Protein AF-A0A5Q0LAY7-F1 (afdb_monomer)

Structure (mmCIF, N/CA/C/O backbone):
data_AF-A0A5Q0LAY7-F1
#
_entry.id   AF-A0A5Q0LAY7-F1
#
loop_
_atom_site.group_PDB
_atom_site.id
_atom_site.type_symbol
_atom_site.label_atom_id
_atom_site.label_alt_id
_atom_site.label_comp_id
_atom_site.label_asym_id
_atom_site.label_entity_id
_atom_site.label_seq_id
_atom_site.pdbx_PDB_ins_code
_atom_site.Cartn_x
_atom_site.Cartn_y
_atom_site.Cartn_z
_atom_site.occupancy
_atom_site.B_iso_or_equiv
_atom_site.auth_seq_id
_atom_site.auth_comp_id
_atom_site.auth_asym_id
_atom_site.auth_atom_id
_atom_site.pdbx_PDB_model_num
ATOM 1 N N . MET A 1 1 ? -2.649 15.973 39.184 1.00 36.50 1 MET A N 1
ATOM 2 C CA . MET A 1 1 ? -2.161 16.282 37.821 1.00 36.50 1 MET A CA 1
ATOM 3 C C . MET A 1 1 ? -1.399 15.070 37.313 1.00 36.50 1 MET A C 1
ATOM 5 O O . MET A 1 1 ? -0.373 14.743 37.889 1.00 36.50 1 MET A O 1
ATOM 9 N N . SER A 1 2 ? -1.943 14.351 36.328 1.00 39.72 2 SER A N 1
ATOM 10 C CA . SER A 1 2 ? -1.290 13.165 35.758 1.00 39.72 2 SER A CA 1
ATOM 11 C C . SER A 1 2 ? -0.066 13.594 34.936 1.00 39.72 2 SER A C 1
ATOM 13 O O . SER A 1 2 ? -0.197 14.526 34.133 1.00 39.72 2 SER A O 1
ATOM 15 N N . PRO A 1 3 ? 1.120 12.990 35.127 1.00 38.12 3 PRO A N 1
ATOM 16 C CA . PRO A 1 3 ? 2.273 13.299 34.300 1.00 38.12 3 PRO A CA 1
ATOM 17 C C . PRO A 1 3 ? 1.960 12.885 32.860 1.00 38.12 3 PRO A C 1
ATOM 19 O O . PRO A 1 3 ? 1.570 11.749 32.600 1.00 38.12 3 PRO A O 1
ATOM 22 N N . ARG A 1 4 ? 2.112 13.825 31.919 1.00 37.44 4 ARG A N 1
ATOM 23 C CA . ARG A 1 4 ? 2.038 13.565 30.477 1.00 37.44 4 ARG A CA 1
ATOM 24 C C . ARG A 1 4 ? 3.103 12.526 30.117 1.00 37.44 4 ARG A C 1
ATOM 26 O O . ARG A 1 4 ? 4.252 12.874 29.858 1.00 37.44 4 ARG A O 1
ATOM 33 N N . GLN A 1 5 ? 2.730 11.251 30.134 1.00 43.56 5 GLN A N 1
ATOM 34 C CA . GLN A 1 5 ? 3.533 10.188 29.555 1.00 43.56 5 GLN A CA 1
ATOM 35 C C . GLN A 1 5 ? 3.637 10.435 28.045 1.00 43.56 5 GLN A C 1
ATOM 37 O O . GLN A 1 5 ? 2.628 10.550 27.355 1.00 43.56 5 GLN A O 1
ATOM 42 N N . ALA A 1 6 ? 4.881 10.496 27.569 1.00 34.94 6 ALA A N 1
ATOM 43 C CA . ALA A 1 6 ? 5.287 10.477 26.166 1.00 34.94 6 ALA A CA 1
ATOM 44 C C . ALA A 1 6 ? 4.995 11.746 25.339 1.00 34.94 6 ALA A C 1
ATOM 46 O O . ALA A 1 6 ? 4.161 11.766 24.436 1.00 34.94 6 ALA A O 1
ATOM 47 N N . GLY A 1 7 ? 5.824 12.776 25.539 1.00 35.22 7 GLY A N 1
ATOM 48 C CA . GLY A 1 7 ? 6.270 13.564 24.385 1.00 35.22 7 GLY A CA 1
ATOM 49 C C . GLY A 1 7 ? 6.972 12.633 23.375 1.00 35.22 7 GLY A C 1
ATOM 50 O O . GLY A 1 7 ? 7.628 11.677 23.799 1.00 35.22 7 GLY A O 1
ATOM 51 N N . PRO A 1 8 ? 6.808 12.836 22.057 1.00 37.28 8 PRO A N 1
ATOM 52 C CA . PRO A 1 8 ? 7.227 11.864 21.055 1.00 37.28 8 PRO A CA 1
ATOM 53 C C . PRO A 1 8 ? 8.746 11.672 21.063 1.00 37.28 8 PRO A C 1
ATOM 55 O O . PRO A 1 8 ? 9.507 12.552 20.666 1.00 37.28 8 PRO A O 1
ATOM 58 N N . THR A 1 9 ? 9.182 10.488 21.491 1.00 36.44 9 THR A N 1
ATOM 59 C CA . THR A 1 9 ? 10.540 9.987 21.272 1.00 36.44 9 THR A CA 1
ATOM 60 C C . THR A 1 9 ? 10.833 10.028 19.766 1.00 36.44 9 THR A C 1
ATOM 62 O O . THR A 1 9 ? 10.015 9.537 18.978 1.00 36.44 9 THR A O 1
ATOM 65 N N . PRO A 1 10 ? 11.961 10.607 19.329 1.00 40.56 10 PRO A N 1
ATOM 66 C CA . PRO A 1 10 ? 12.245 10.792 17.916 1.00 40.56 10 PRO A CA 1
ATOM 67 C C . PRO A 1 10 ? 12.431 9.419 17.252 1.00 40.56 10 PRO A C 1
ATOM 69 O O . PRO A 1 10 ? 13.396 8.708 17.501 1.00 40.56 10 PRO A O 1
ATOM 72 N N . TYR A 1 11 ? 11.484 9.050 16.390 1.00 42.56 11 TYR A N 1
ATOM 73 C CA . TYR A 1 11 ? 11.610 7.997 15.377 1.00 42.56 11 TYR A CA 1
ATOM 74 C C . TYR A 1 11 ? 11.821 6.559 15.871 1.00 42.56 11 TYR A C 1
ATOM 76 O O . TYR A 1 11 ? 12.751 5.880 15.431 1.00 42.56 11 TYR A O 1
ATOM 84 N N . ARG A 1 12 ? 10.880 5.988 16.635 1.00 46.28 12 ARG A N 1
ATOM 85 C CA . ARG A 1 12 ? 10.716 4.526 16.565 1.00 46.28 12 ARG A CA 1
ATOM 86 C C . ARG A 1 12 ? 10.204 4.193 15.160 1.00 46.28 12 ARG A C 1
ATOM 88 O O . ARG A 1 12 ? 9.007 4.279 14.888 1.00 46.28 12 ARG A O 1
ATOM 95 N N . ARG A 1 13 ? 11.125 3.909 14.230 1.00 68.19 13 ARG A N 1
ATOM 96 C CA . ARG A 1 13 ? 10.782 3.408 12.895 1.00 68.19 13 ARG A CA 1
ATOM 97 C C . ARG A 1 13 ? 9.961 2.145 13.117 1.00 68.19 13 ARG A C 1
ATOM 99 O O . ARG A 1 13 ? 10.470 1.167 13.654 1.00 68.19 13 ARG A O 1
ATOM 106 N N . VAL A 1 14 ? 8.676 2.201 12.774 1.00 77.50 14 VAL A N 1
ATOM 107 C CA . VAL A 1 14 ? 7.818 1.014 12.805 1.00 77.50 14 VAL A CA 1
ATOM 108 C C . VAL A 1 14 ? 8.493 -0.043 11.927 1.00 77.50 14 VAL A C 1
ATOM 110 O O . VAL A 1 14 ? 8.818 0.300 10.783 1.00 77.50 14 VAL A O 1
ATOM 113 N N . PRO A 1 15 ? 8.731 -1.269 12.435 1.00 89.69 15 PRO A N 1
ATOM 114 C CA . PRO A 1 15 ? 9.333 -2.334 11.645 1.00 89.69 15 PRO A CA 1
ATOM 115 C C . PRO A 1 15 ? 8.605 -2.494 10.313 1.00 89.69 15 PRO A C 1
ATOM 117 O O . PRO A 1 15 ? 7.381 -2.336 10.241 1.00 89.69 15 PRO A O 1
ATOM 120 N N . LEU A 1 16 ? 9.358 -2.769 9.248 1.00 88.31 16 LEU A N 1
ATOM 121 C CA . LEU A 1 16 ? 8.797 -2.849 7.899 1.00 88.31 16 LEU A CA 1
ATOM 122 C C . LEU A 1 16 ? 7.686 -3.903 7.822 1.00 88.31 16 LEU A C 1
ATOM 124 O O . LEU A 1 16 ? 6.649 -3.644 7.222 1.00 88.31 16 LEU A O 1
ATOM 128 N N . GLU A 1 17 ? 7.872 -5.026 8.508 1.00 92.25 17 GLU A N 1
ATOM 129 C CA . GLU A 1 17 ? 6.891 -6.105 8.657 1.00 92.25 17 GLU A CA 1
ATOM 130 C C . GLU A 1 17 ? 5.597 -5.611 9.304 1.00 92.25 17 GLU A C 1
ATOM 132 O O . GLU A 1 17 ? 4.520 -5.799 8.751 1.00 92.25 17 GLU A O 1
ATOM 137 N N . THR A 1 18 ? 5.686 -4.884 10.423 1.00 92.69 18 THR A N 1
ATOM 138 C CA . THR A 1 18 ? 4.512 -4.285 11.073 1.00 92.69 18 THR A CA 1
ATOM 139 C C . THR A 1 18 ? 3.819 -3.287 10.150 1.00 92.69 18 THR A C 1
ATOM 141 O O . THR A 1 18 ? 2.593 -3.250 10.074 1.00 92.69 18 THR A O 1
ATOM 144 N N . LYS A 1 19 ? 4.589 -2.476 9.416 1.00 92.38 19 LYS A N 1
ATOM 145 C CA . LYS A 1 19 ? 4.051 -1.536 8.426 1.00 92.38 19 LYS A CA 1
ATOM 146 C C . LYS A 1 19 ? 3.326 -2.268 7.292 1.00 92.38 19 LYS A C 1
ATOM 148 O O . LYS A 1 19 ? 2.258 -1.810 6.890 1.00 92.38 19 LYS A O 1
ATOM 153 N N . ALA A 1 20 ? 3.893 -3.360 6.790 1.00 93.75 20 ALA A N 1
ATOM 154 C CA . ALA A 1 20 ? 3.304 -4.173 5.736 1.00 93.75 20 ALA A CA 1
ATOM 155 C C . ALA A 1 20 ? 2.033 -4.874 6.229 1.00 93.75 20 ALA A C 1
ATOM 157 O O . ALA A 1 20 ? 0.993 -4.716 5.602 1.00 93.75 20 ALA A O 1
ATOM 158 N N . ALA A 1 21 ? 2.078 -5.531 7.391 1.00 96.75 21 ALA A N 1
ATOM 159 C CA . ALA A 1 21 ? 0.933 -6.206 8.001 1.00 96.75 21 ALA A CA 1
ATOM 160 C C . ALA A 1 21 ? -0.236 -5.243 8.258 1.00 96.75 21 ALA A C 1
ATOM 162 O O . ALA A 1 21 ? -1.363 -5.511 7.857 1.00 96.75 21 ALA A O 1
ATOM 163 N N . GLN A 1 22 ? 0.038 -4.067 8.838 1.00 97.06 22 GLN A N 1
ATOM 164 C CA . GLN A 1 22 ? -0.972 -3.015 9.011 1.00 97.06 22 GLN A CA 1
ATOM 165 C C . GLN A 1 22 ? -1.554 -2.545 7.674 1.00 97.06 22 GLN A C 1
ATOM 167 O O . GLN A 1 22 ? -2.745 -2.272 7.575 1.00 97.06 22 GLN A O 1
ATOM 172 N N . GLY A 1 23 ? -0.713 -2.400 6.648 1.00 96.81 23 GLY A N 1
ATOM 173 C CA . GLY A 1 23 ? -1.163 -1.966 5.330 1.00 96.81 23 GLY A CA 1
ATOM 174 C C . GLY A 1 23 ? -2.011 -3.004 4.615 1.00 96.81 23 GLY A C 1
ATOM 175 O O . GLY A 1 23 ? -3.011 -2.620 4.019 1.00 96.81 23 GLY A O 1
ATOM 176 N N . LEU A 1 24 ? -1.648 -4.284 4.717 1.00 98.00 24 LEU A N 1
ATOM 177 C CA . LEU A 1 24 ? -2.413 -5.403 4.173 1.00 98.00 24 LEU A CA 1
ATOM 178 C C . LEU A 1 24 ? -3.778 -5.504 4.853 1.00 98.00 24 LEU A C 1
ATOM 180 O O . LEU A 1 24 ? -4.781 -5.453 4.154 1.00 98.00 24 LEU A O 1
ATOM 184 N N . ALA A 1 25 ? -3.827 -5.489 6.188 1.00 98.19 25 ALA A N 1
ATOM 185 C CA . ALA A 1 25 ? -5.086 -5.552 6.932 1.00 98.19 25 ALA A CA 1
ATOM 186 C C . ALA A 1 25 ? -6.055 -4.415 6.553 1.00 98.19 25 ALA A C 1
ATOM 188 O O . ALA A 1 25 ? -7.240 -4.638 6.322 1.00 98.19 25 ALA A O 1
ATOM 189 N N . VAL A 1 26 ? -5.557 -3.177 6.428 1.00 98.38 26 VAL A N 1
ATOM 190 C CA . VAL A 1 26 ? -6.399 -2.055 5.978 1.00 98.38 26 VAL A CA 1
ATOM 191 C C . VAL A 1 26 ? -6.807 -2.224 4.511 1.00 98.38 26 VAL A C 1
ATOM 193 O O . VAL A 1 26 ? -7.951 -1.943 4.160 1.00 98.38 26 VAL A O 1
ATOM 196 N N . LEU A 1 27 ? -5.888 -2.651 3.640 1.00 97.56 27 LEU A N 1
ATOM 197 C CA . LEU A 1 27 ? -6.156 -2.813 2.211 1.00 97.56 27 LEU A CA 1
ATOM 198 C C . LEU A 1 27 ? -7.186 -3.917 1.937 1.00 97.56 27 LEU A C 1
ATOM 200 O O . LEU A 1 27 ? -8.023 -3.735 1.054 1.00 97.56 27 LEU A O 1
ATOM 204 N N . GLU A 1 28 ? -7.163 -5.011 2.695 1.00 98.00 28 GLU A N 1
ATOM 205 C CA . GLU A 1 28 ? -8.153 -6.091 2.633 1.00 98.00 28 GLU A CA 1
ATOM 206 C C . GLU A 1 28 ? -9.556 -5.561 2.939 1.00 98.00 28 GLU A C 1
ATOM 208 O O . GLU A 1 28 ? -10.465 -5.721 2.125 1.00 98.00 28 GLU A O 1
ATOM 213 N N . LEU A 1 29 ? -9.715 -4.825 4.044 1.00 98.31 29 LEU A N 1
ATOM 214 C CA . LEU A 1 29 ? -10.996 -4.223 4.428 1.00 98.31 29 LEU A CA 1
ATOM 215 C C . LEU A 1 29 ? -11.509 -3.231 3.379 1.00 98.31 29 LEU A C 1
ATOM 217 O O . LEU A 1 29 ? -12.691 -3.229 3.039 1.00 98.31 29 LEU A O 1
ATOM 221 N N . VAL A 1 30 ? -10.622 -2.394 2.838 1.00 97.69 30 VAL A N 1
ATOM 222 C CA . VAL A 1 30 ? -10.986 -1.414 1.804 1.00 97.69 30 VAL A CA 1
ATOM 223 C C . VAL A 1 30 ? -11.383 -2.104 0.501 1.00 97.69 30 VAL A C 1
ATOM 225 O O . VAL A 1 30 ? -12.357 -1.702 -0.131 1.00 97.69 30 VAL A O 1
ATOM 228 N N . THR A 1 31 ? -10.670 -3.160 0.107 1.00 96.31 31 THR A N 1
ATOM 229 C CA . THR A 1 31 ? -11.014 -3.967 -1.077 1.00 96.31 31 THR A CA 1
ATOM 230 C C . THR A 1 31 ? -12.349 -4.688 -0.896 1.00 96.31 31 THR A C 1
ATOM 232 O O . THR A 1 31 ? -13.097 -4.833 -1.857 1.00 96.31 31 THR A O 1
ATOM 235 N N . ALA A 1 32 ? -12.692 -5.057 0.340 1.00 97.19 32 ALA A N 1
ATOM 236 C CA . ALA A 1 32 ? -13.993 -5.613 0.705 1.00 97.19 32 ALA A CA 1
ATOM 237 C C . ALA A 1 32 ? -15.128 -4.565 0.782 1.00 97.19 32 ALA A C 1
ATOM 239 O O . ALA A 1 32 ? -16.261 -4.912 1.107 1.00 97.19 32 ALA A O 1
ATOM 240 N N . GLY A 1 33 ? -14.851 -3.289 0.484 1.00 97.62 33 GLY A N 1
ATOM 241 C CA . GLY A 1 33 ? -15.850 -2.217 0.414 1.00 97.62 33 GLY A CA 1
ATOM 242 C C . GLY A 1 33 ? -15.917 -1.306 1.643 1.00 97.62 33 GLY A C 1
ATOM 243 O O . GLY A 1 33 ? -16.717 -0.370 1.659 1.00 97.62 33 GLY A O 1
ATOM 244 N N . ALA A 1 34 ? -15.080 -1.518 2.663 1.00 97.38 34 ALA A N 1
ATOM 245 C CA . ALA A 1 34 ? -15.031 -0.616 3.809 1.00 97.38 34 ALA A CA 1
ATOM 246 C C . ALA A 1 34 ? -14.437 0.750 3.426 1.00 97.38 34 ALA A C 1
ATOM 248 O O . ALA A 1 34 ? -13.492 0.864 2.642 1.00 97.38 34 ALA A O 1
ATOM 249 N N . SER A 1 35 ? -14.939 1.815 4.054 1.00 98.12 35 SER A N 1
ATOM 250 C CA . SER A 1 35 ? -14.263 3.112 3.982 1.00 98.12 35 SER A CA 1
ATOM 251 C C . SER A 1 35 ? -12.918 3.059 4.723 1.00 98.12 35 SER A C 1
ATOM 253 O O . SER A 1 35 ? -12.753 2.301 5.679 1.00 98.12 35 SER A O 1
ATOM 255 N N . ILE A 1 36 ? -11.968 3.928 4.359 1.00 97.38 36 ILE A N 1
ATOM 256 C CA . ILE A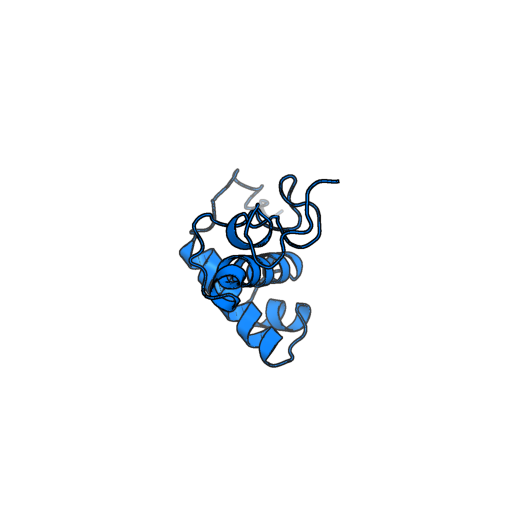 1 3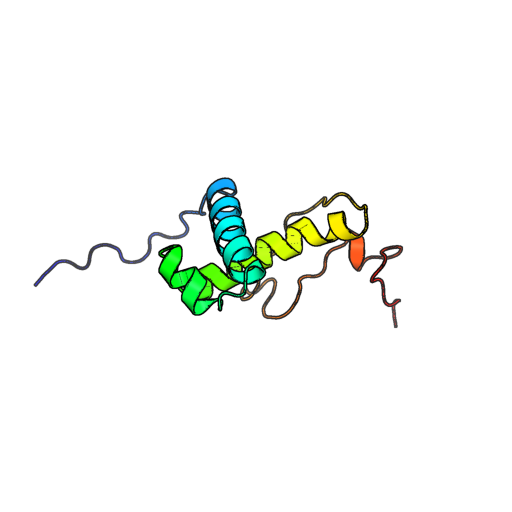6 ? -10.688 4.051 5.086 1.00 97.38 36 ILE A CA 1
ATOM 257 C C . ILE A 1 36 ? -10.904 4.366 6.573 1.00 97.38 36 ILE A C 1
ATOM 259 O O . ILE A 1 36 ? -10.138 3.897 7.410 1.00 97.38 36 ILE A O 1
ATOM 263 N N . ARG A 1 37 ? -11.940 5.148 6.911 1.00 98.00 37 ARG A N 1
ATOM 264 C CA . ARG A 1 37 ? -12.283 5.464 8.305 1.00 98.00 37 ARG A CA 1
ATOM 265 C C . ARG A 1 37 ? -12.697 4.201 9.058 1.00 98.00 37 ARG A C 1
ATOM 267 O O . ARG A 1 37 ? -12.122 3.906 10.096 1.00 98.00 37 ARG A O 1
ATOM 274 N N . THR A 1 38 ? -13.619 3.434 8.485 1.00 98.31 38 THR A N 1
ATOM 275 C CA . THR A 1 38 ? -14.091 2.164 9.051 1.00 98.31 38 THR A CA 1
ATOM 276 C C . THR A 1 38 ? -12.946 1.162 9.207 1.00 98.31 38 THR A C 1
ATOM 278 O O . THR A 1 38 ? -12.797 0.546 10.257 1.00 98.31 38 THR A O 1
ATOM 281 N N . ALA A 1 39 ? -12.080 1.036 8.199 1.00 98.19 39 ALA A N 1
ATOM 282 C CA . ALA A 1 39 ? -10.917 0.156 8.273 1.00 98.19 39 ALA A CA 1
ATOM 283 C C . ALA A 1 39 ? -9.908 0.601 9.349 1.00 98.19 39 ALA A C 1
ATOM 285 O O . ALA A 1 39 ? -9.293 -0.234 10.010 1.00 98.19 39 ALA A O 1
ATOM 286 N N . ALA A 1 40 ? -9.743 1.911 9.560 1.00 97.75 40 ALA A N 1
ATOM 287 C CA . ALA A 1 40 ? -8.887 2.449 10.614 1.00 97.75 40 ALA A CA 1
ATOM 288 C C . ALA A 1 40 ? -9.415 2.100 12.014 1.00 97.75 40 ALA A C 1
ATOM 290 O O . ALA A 1 40 ? -8.646 1.635 12.852 1.00 97.75 40 ALA A O 1
ATOM 291 N N . GLU A 1 41 ? -10.725 2.247 12.235 1.00 97.94 41 GLU A N 1
ATOM 292 C CA . GLU A 1 41 ? -11.395 1.858 13.483 1.00 97.94 41 GLU A CA 1
ATOM 293 C C . GLU A 1 41 ? -11.208 0.363 13.773 1.00 97.94 41 GLU A C 1
ATOM 295 O O . GLU A 1 41 ? -10.780 -0.003 14.865 1.00 97.94 41 GLU A O 1
ATOM 300 N N . GLN A 1 42 ? -11.428 -0.497 12.774 1.00 97.75 42 GLN A N 1
ATOM 301 C CA . GLN A 1 42 ? -11.287 -1.952 12.922 1.00 97.75 42 GLN A CA 1
ATOM 302 C C . GLN A 1 42 ? -9.843 -2.410 13.172 1.00 97.75 42 GLN A C 1
ATOM 304 O O . GLN A 1 42 ? -9.618 -3.421 13.830 1.00 97.75 42 GLN A O 1
ATOM 309 N N . THR A 1 43 ? -8.853 -1.672 12.667 1.00 96.31 43 THR A N 1
ATOM 310 C CA . THR A 1 43 ? -7.425 -2.003 12.824 1.00 96.31 43 THR A CA 1
ATOM 311 C C . THR A 1 43 ? -6.754 -1.276 13.991 1.00 96.31 43 THR A C 1
ATOM 313 O O . THR A 1 43 ? -5.554 -1.449 14.213 1.00 96.31 43 THR A O 1
ATOM 316 N N . GLY A 1 44 ? -7.493 -0.446 14.737 1.00 96.31 44 GLY A N 1
ATOM 317 C CA . GLY A 1 44 ? -6.948 0.353 15.838 1.00 96.31 44 GLY A CA 1
ATOM 318 C C . GLY A 1 44 ? -5.942 1.422 15.387 1.00 96.31 44 GLY A C 1
ATOM 319 O O . GLY A 1 44 ? -5.064 1.821 16.153 1.00 96.31 44 GLY A O 1
ATOM 320 N N . LEU A 1 45 ? -6.028 1.876 14.134 1.00 95.56 45 LEU A N 1
ATOM 321 C CA . LEU A 1 45 ? -5.150 2.892 13.559 1.00 95.56 45 LEU A CA 1
ATOM 322 C C . LEU A 1 45 ? -5.856 4.248 13.483 1.00 95.56 45 LEU A C 1
ATOM 324 O O . LEU A 1 45 ? -7.073 4.340 13.365 1.00 95.56 45 LEU A O 1
ATOM 328 N N . SER A 1 46 ? -5.082 5.337 13.450 1.00 96.31 46 SER A N 1
ATOM 329 C CA . SER A 1 46 ? -5.642 6.617 12.998 1.00 96.31 46 SER A CA 1
ATOM 330 C C . SER A 1 46 ? -5.997 6.538 11.510 1.00 96.31 46 SER A C 1
ATOM 332 O O . SER A 1 46 ? -5.275 5.901 10.736 1.00 96.31 46 SER A O 1
ATOM 334 N N . THR A 1 47 ? -7.038 7.252 11.079 1.00 96.38 47 THR A N 1
ATOM 335 C CA . THR A 1 47 ? -7.461 7.320 9.667 1.00 96.38 47 THR A CA 1
ATOM 336 C C . THR A 1 47 ? -6.306 7.678 8.728 1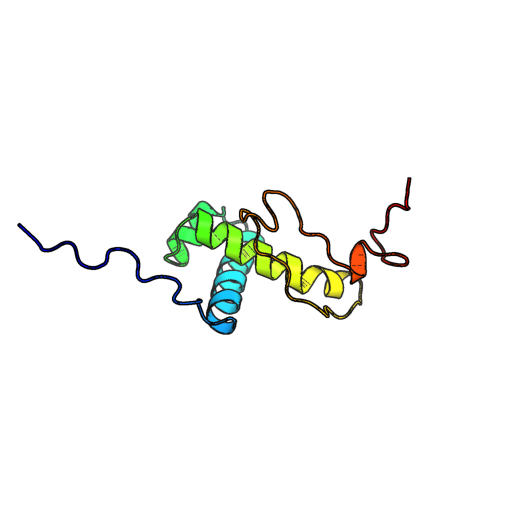.00 96.38 47 THR A C 1
ATOM 338 O O . THR A 1 47 ? -6.125 7.055 7.682 1.00 96.38 47 THR A O 1
ATOM 341 N N . THR A 1 48 ? -5.466 8.640 9.121 1.00 93.56 48 THR A N 1
ATOM 342 C CA . THR A 1 48 ? -4.288 9.049 8.343 1.00 93.56 48 THR A CA 1
ATOM 343 C C . THR A 1 48 ? -3.244 7.937 8.271 1.00 93.56 48 THR A C 1
ATOM 345 O O . THR A 1 48 ? -2.665 7.702 7.210 1.00 93.56 48 THR A O 1
ATOM 348 N N . THR A 1 49 ? -2.987 7.232 9.377 1.00 94.12 49 THR A N 1
ATOM 349 C CA . THR A 1 49 ? -2.061 6.091 9.385 1.00 94.12 49 THR A CA 1
ATOM 350 C C . THR A 1 49 ? -2.583 4.974 8.491 1.00 94.12 49 THR A C 1
ATOM 352 O O . THR A 1 49 ? -1.834 4.514 7.633 1.00 94.12 49 THR A O 1
ATOM 355 N N . ALA A 1 50 ? -3.853 4.591 8.632 1.00 96.06 50 ALA A N 1
ATOM 356 C CA . ALA A 1 50 ? -4.495 3.566 7.815 1.00 96.06 50 ALA A CA 1
ATOM 357 C C . ALA A 1 50 ? -4.388 3.894 6.317 1.00 96.06 50 ALA A C 1
ATOM 359 O O . ALA A 1 50 ? -3.870 3.087 5.545 1.00 96.06 50 ALA A O 1
ATOM 360 N N . TRP A 1 51 ? -4.736 5.127 5.927 1.00 95.25 51 TRP A N 1
ATOM 361 C CA . TRP A 1 51 ? -4.581 5.617 4.555 1.00 95.25 51 TRP A CA 1
ATOM 362 C C . TRP A 1 51 ? -3.147 5.460 4.040 1.00 95.25 51 TRP A C 1
ATOM 364 O O . TRP A 1 51 ? -2.914 4.881 2.976 1.00 95.25 51 TRP A O 1
ATOM 374 N N . ARG A 1 52 ? -2.156 5.926 4.813 1.00 93.88 52 ARG A N 1
ATOM 375 C CA . ARG A 1 52 ? -0.748 5.840 4.407 1.00 93.88 52 ARG A CA 1
ATOM 376 C C . ARG A 1 52 ? -0.257 4.394 4.304 1.00 93.88 52 ARG A C 1
ATOM 378 O O . ARG A 1 52 ? 0.609 4.125 3.478 1.00 93.88 52 ARG A O 1
ATOM 385 N N . ARG A 1 53 ? -0.731 3.487 5.165 1.00 94.81 53 ARG A N 1
ATOM 386 C CA . ARG A 1 53 ? -0.330 2.070 5.178 1.00 94.81 53 ARG A CA 1
ATOM 387 C C . ARG A 1 53 ? -0.918 1.318 3.985 1.00 94.81 53 ARG A C 1
ATOM 389 O O . ARG A 1 53 ? -0.155 0.688 3.259 1.00 94.81 53 ARG A O 1
ATOM 396 N N . ALA A 1 54 ? -2.218 1.468 3.738 1.00 95.56 54 ALA A N 1
ATOM 397 C CA . ALA A 1 54 ? -2.898 0.836 2.610 1.00 95.56 54 ALA A CA 1
ATOM 398 C C . ALA A 1 54 ? -2.305 1.277 1.267 1.00 95.56 54 ALA A C 1
ATOM 400 O O . ALA A 1 54 ? -1.967 0.446 0.426 1.00 95.56 54 ALA A O 1
ATOM 401 N N . HIS A 1 55 ? -2.098 2.586 1.079 1.00 94.88 55 HIS A N 1
ATOM 402 C CA . HIS A 1 55 ? -1.491 3.084 -0.153 1.00 94.88 55 HIS A CA 1
ATOM 403 C C . HIS A 1 55 ? -0.043 2.647 -0.323 1.00 94.88 55 HIS A C 1
ATOM 405 O O . HIS A 1 55 ? 0.349 2.328 -1.435 1.00 94.88 55 HIS A O 1
ATOM 411 N N . TRP A 1 56 ? 0.739 2.592 0.755 1.00 94.19 56 TRP A N 1
ATOM 412 C CA . TRP A 1 56 ? 2.120 2.132 0.663 1.00 94.19 56 TRP A CA 1
ATOM 413 C C . TRP A 1 56 ? 2.209 0.673 0.190 1.00 94.19 56 TRP A C 1
ATOM 415 O O . TRP A 1 56 ? 3.038 0.369 -0.661 1.00 94.19 56 TRP A O 1
ATOM 425 N N . VAL A 1 57 ? 1.326 -0.205 0.682 1.00 94.94 57 VAL A N 1
ATOM 426 C CA . VAL A 1 57 ? 1.237 -1.596 0.203 1.00 94.94 57 VAL A CA 1
ATOM 427 C C . VAL A 1 57 ? 0.782 -1.649 -1.253 1.00 94.94 57 VAL A C 1
ATOM 429 O O . VAL A 1 57 ? 1.408 -2.337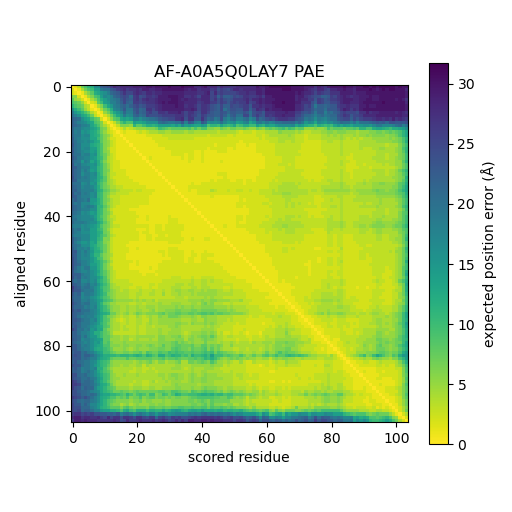 -2.052 1.00 94.94 57 VAL A O 1
ATOM 432 N N . ARG A 1 58 ? -0.249 -0.878 -1.621 1.00 94.00 58 ARG A N 1
ATOM 433 C CA . ARG A 1 58 ? -0.733 -0.793 -3.007 1.00 94.00 58 ARG A CA 1
ATOM 434 C C . ARG A 1 58 ? 0.340 -0.296 -3.978 1.00 94.00 58 ARG A C 1
ATOM 436 O O . ARG A 1 58 ? 0.418 -0.780 -5.097 1.00 94.00 58 ARG A O 1
ATOM 443 N N . ASP A 1 59 ? 1.146 0.675 -3.562 1.00 93.50 59 ASP A N 1
ATOM 444 C CA . ASP A 1 59 ? 2.236 1.219 -4.373 1.00 93.50 59 ASP A CA 1
ATOM 445 C C . ASP A 1 59 ? 3.370 0.201 -4.525 1.00 93.50 59 ASP A C 1
ATOM 447 O O . ASP A 1 59 ? 3.939 0.074 -5.604 1.00 93.50 59 ASP A O 1
ATOM 451 N N . TRP A 1 60 ? 3.669 -0.556 -3.465 1.00 93.31 60 TRP A N 1
ATOM 452 C CA . TRP A 1 60 ? 4.685 -1.607 -3.489 1.00 93.31 60 TRP A CA 1
ATOM 453 C C . TRP A 1 60 ? 4.288 -2.794 -4.373 1.00 93.31 60 TRP A C 1
ATOM 455 O O . TRP A 1 60 ? 5.139 -3.350 -5.062 1.00 93.31 60 TRP A O 1
ATOM 465 N N . SER A 1 61 ? 3.006 -3.169 -4.388 1.00 92.62 61 SER A N 1
ATOM 466 C CA . SER A 1 61 ? 2.506 -4.274 -5.215 1.00 92.62 61 SER A CA 1
ATOM 467 C C . SER A 1 61 ? 2.229 -3.885 -6.668 1.00 92.62 61 SER A C 1
ATOM 469 O O . SER A 1 61 ? 2.056 -4.768 -7.508 1.00 92.62 61 SER A O 1
ATOM 471 N N . LEU A 1 62 ? 2.204 -2.587 -6.988 1.00 92.69 62 LEU A N 1
ATOM 472 C CA . LEU A 1 62 ? 1.809 -2.101 -8.306 1.00 92.69 62 LEU A CA 1
ATOM 473 C C . LEU A 1 62 ? 2.673 -2.654 -9.453 1.00 92.69 62 LEU A C 1
ATOM 475 O O . LEU A 1 62 ? 2.069 -3.072 -10.437 1.00 92.69 62 LEU A O 1
ATOM 479 N N . PRO A 1 63 ? 4.021 -2.739 -9.363 1.00 93.50 63 PRO A N 1
ATOM 480 C CA . PRO A 1 63 ? 4.832 -3.391 -10.397 1.00 93.50 63 PRO A CA 1
ATOM 481 C C . PRO A 1 63 ? 4.381 -4.819 -10.715 1.00 93.50 63 PRO A C 1
ATOM 483 O O . PRO A 1 63 ? 4.302 -5.191 -11.885 1.00 93.50 63 PRO A O 1
ATOM 486 N N . GLY A 1 64 ? 3.993 -5.583 -9.690 1.00 93.25 64 GLY A N 1
ATOM 487 C CA . GLY A 1 64 ? 3.531 -6.961 -9.850 1.00 93.25 64 GLY A CA 1
ATOM 488 C C . GLY A 1 64 ? 2.273 -7.077 -10.714 1.00 93.25 64 GLY A C 1
ATOM 489 O O . GLY A 1 64 ? 2.140 -8.040 -11.462 1.00 93.25 64 GLY A O 1
ATOM 490 N N . LEU A 1 65 ? 1.395 -6.066 -10.700 1.00 92.06 65 LEU A N 1
ATOM 491 C CA . LEU A 1 65 ? 0.210 -6.023 -11.568 1.00 92.06 65 LEU A CA 1
ATOM 492 C C . LEU A 1 65 ? 0.557 -5.873 -13.059 1.00 92.06 65 LEU A C 1
ATOM 494 O O . LEU A 1 65 ? -0.279 -6.172 -13.906 1.00 92.06 65 LEU A O 1
ATOM 498 N N . TYR A 1 66 ? 1.780 -5.445 -13.376 1.00 92.00 66 TYR A N 1
ATOM 499 C CA . TYR A 1 66 ? 2.311 -5.342 -14.738 1.00 92.00 66 TYR A CA 1
ATOM 500 C C . TYR A 1 66 ? 3.333 -6.447 -15.054 1.00 92.00 66 TYR A C 1
ATOM 502 O O . TYR A 1 66 ? 4.063 -6.345 -16.035 1.00 92.00 66 TYR A O 1
ATOM 510 N N . GLY A 1 67 ? 3.425 -7.491 -14.221 1.00 93.75 67 GLY A N 1
ATOM 511 C CA . GLY A 1 67 ? 4.409 -8.565 -14.393 1.00 93.75 67 GLY A CA 1
ATOM 512 C C . GLY A 1 67 ? 5.854 -8.144 -14.096 1.00 93.75 67 GLY A C 1
ATOM 513 O O . GLY A 1 67 ? 6.788 -8.821 -14.517 1.00 93.75 67 GLY A O 1
ATOM 514 N N . LEU A 1 68 ? 6.054 -7.034 -13.379 1.00 92.94 68 LEU A N 1
ATOM 515 C CA . LEU A 1 68 ? 7.371 -6.498 -13.035 1.00 92.94 68 LEU A CA 1
ATOM 516 C C . LEU A 1 68 ? 7.717 -6.773 -11.569 1.00 92.94 68 LEU A C 1
ATOM 518 O O . LEU A 1 68 ? 6.859 -6.756 -10.685 1.00 92.94 68 LEU A O 1
ATOM 522 N N . THR A 1 69 ? 9.003 -6.975 -11.288 1.00 90.69 69 THR A N 1
ATOM 523 C CA . THR A 1 69 ? 9.500 -7.124 -9.915 1.00 90.69 69 THR A CA 1
ATOM 524 C C . THR A 1 69 ? 9.786 -5.752 -9.297 1.00 90.69 69 THR A C 1
ATOM 526 O O . THR A 1 69 ? 10.592 -5.011 -9.862 1.00 90.69 69 THR A O 1
ATOM 529 N N . PRO A 1 70 ? 9.201 -5.410 -8.134 1.00 88.94 70 PRO A N 1
ATOM 530 C CA . PRO A 1 70 ? 9.533 -4.175 -7.433 1.00 88.94 70 PRO A CA 1
ATOM 531 C C . PRO A 1 70 ? 10.974 -4.228 -6.902 1.00 88.94 70 PRO A C 1
ATOM 533 O O . PRO A 1 70 ? 11.346 -5.164 -6.195 1.00 88.94 70 PRO A O 1
ATOM 536 N N . ARG A 1 71 ? 11.795 -3.220 -7.218 1.00 88.19 71 ARG A N 1
ATOM 537 C CA . ARG A 1 71 ? 13.211 -3.156 -6.806 1.00 88.19 71 ARG A CA 1
ATOM 538 C C . ARG A 1 71 ? 13.453 -2.190 -5.651 1.00 88.19 71 ARG A C 1
ATOM 540 O O . ARG A 1 71 ? 14.475 -2.294 -4.976 1.00 88.19 71 ARG A O 1
ATOM 547 N N . ARG A 1 72 ? 12.549 -1.230 -5.418 1.00 87.38 72 ARG A N 1
ATOM 548 C CA . ARG A 1 72 ? 12.717 -0.162 -4.415 1.00 87.38 72 ARG A CA 1
ATOM 549 C C . ARG A 1 72 ? 11.439 0.111 -3.639 1.00 87.38 72 ARG A C 1
ATOM 551 O O . ARG A 1 72 ? 10.369 0.253 -4.223 1.00 87.38 72 ARG A O 1
ATOM 558 N N . LEU A 1 73 ? 11.553 0.215 -2.313 1.00 88.06 73 LEU A N 1
ATOM 559 C CA . LEU A 1 73 ? 10.404 0.535 -1.465 1.00 88.06 73 LEU A CA 1
ATOM 560 C C . LEU A 1 73 ? 9.867 1.927 -1.828 1.00 88.06 73 LEU A C 1
ATOM 562 O O . LEU A 1 73 ? 10.648 2.884 -1.839 1.00 88.06 73 LEU A O 1
ATOM 566 N N . PRO A 1 74 ? 8.553 2.084 -2.061 1.00 88.25 74 PRO A N 1
ATOM 567 C CA . PRO A 1 74 ? 8.000 3.378 -2.405 1.00 88.25 74 PRO A CA 1
ATOM 568 C C . PRO A 1 74 ? 8.112 4.331 -1.209 1.00 88.25 74 PRO A C 1
ATOM 570 O O . PRO A 1 74 ? 7.959 3.904 -0.048 1.00 88.25 74 PRO A O 1
ATOM 573 N N . PRO A 1 75 ? 8.323 5.636 -1.455 1.00 88.00 75 PRO A N 1
ATOM 574 C CA . PRO A 1 75 ? 8.199 6.631 -0.407 1.00 88.00 75 PRO A CA 1
ATOM 575 C C . PRO A 1 75 ? 6.763 6.628 0.131 1.00 88.00 75 PRO A C 1
ATOM 577 O O . PRO A 1 75 ? 5.796 6.300 -0.556 1.00 88.00 75 PRO A O 1
ATOM 580 N N . GLN A 1 76 ? 6.606 6.981 1.403 1.00 87.50 76 GLN A N 1
ATOM 581 C CA . GLN A 1 76 ? 5.283 7.045 2.011 1.00 87.50 76 GLN A CA 1
ATOM 582 C C . GLN A 1 76 ? 4.565 8.323 1.573 1.00 87.50 76 GLN A C 1
ATOM 584 O O . GLN A 1 76 ? 5.105 9.420 1.709 1.00 87.50 76 GLN A O 1
ATOM 589 N N . ARG A 1 77 ? 3.324 8.187 1.105 1.00 90.06 77 ARG A N 1
ATOM 590 C CA . ARG A 1 77 ? 2.487 9.330 0.730 1.00 90.06 77 ARG A CA 1
ATOM 591 C C . ARG A 1 77 ? 2.191 10.251 1.920 1.00 90.06 77 ARG A C 1
ATOM 593 O O . ARG A 1 77 ? 2.090 9.810 3.070 1.00 90.06 77 ARG A O 1
ATOM 600 N N . GLY A 1 78 ? 1.998 11.535 1.642 1.00 82.81 78 GLY A N 1
ATOM 601 C CA . GLY A 1 78 ? 1.802 12.565 2.660 1.00 82.81 78 GLY A CA 1
ATOM 602 C C . GLY A 1 78 ? 3.068 12.865 3.465 1.00 82.81 78 GLY A C 1
ATOM 603 O O . GLY A 1 78 ? 2.950 13.227 4.636 1.00 82.81 78 GLY A O 1
ATOM 604 N N . THR A 1 79 ? 4.252 12.655 2.878 1.00 83.81 79 THR A N 1
ATOM 605 C CA . THR A 1 79 ? 5.565 13.046 3.428 1.00 83.81 79 THR A CA 1
ATOM 606 C C . THR A 1 79 ? 6.255 14.025 2.478 1.00 83.81 79 THR A C 1
ATOM 608 O O . THR A 1 79 ? 5.815 14.177 1.344 1.00 83.81 79 THR A O 1
ATOM 611 N N . ALA A 1 80 ? 7.350 14.670 2.895 1.00 82.69 80 ALA A N 1
ATOM 612 C CA . ALA A 1 80 ? 8.094 15.586 2.021 1.00 82.69 80 ALA A CA 1
ATOM 613 C C . ALA A 1 80 ? 8.570 14.920 0.711 1.00 82.69 80 ALA A C 1
ATOM 615 O O . ALA A 1 80 ? 8.575 15.560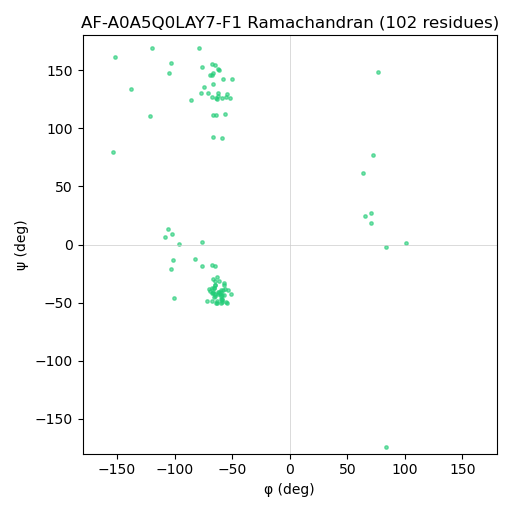 -0.333 1.00 82.69 80 ALA A O 1
ATOM 616 N N . LEU A 1 81 ? 8.893 13.620 0.754 1.00 78.31 81 LEU A N 1
ATOM 617 C CA . LEU A 1 81 ? 9.319 12.835 -0.413 1.00 78.31 81 LEU A CA 1
ATOM 618 C C . LEU A 1 81 ? 8.162 12.447 -1.348 1.00 78.31 81 LEU A C 1
ATOM 620 O O . LEU A 1 81 ? 8.389 12.051 -2.485 1.00 78.31 81 LEU A O 1
ATOM 624 N N . CYS A 1 82 ? 6.921 12.504 -0.865 1.00 85.75 82 CYS A N 1
ATOM 625 C CA . CYS A 1 82 ? 5.724 12.197 -1.642 1.00 85.75 82 CYS A CA 1
ATOM 626 C C . CYS A 1 82 ? 4.541 12.968 -1.036 1.00 85.75 82 CYS A C 1
ATOM 628 O O . CYS A 1 82 ? 3.785 12.407 -0.233 1.00 85.75 82 CYS A O 1
ATOM 630 N N . PRO A 1 83 ? 4.398 14.273 -1.337 1.00 75.88 83 PRO A N 1
ATOM 631 C CA . PRO A 1 83 ? 3.445 15.134 -0.642 1.00 75.88 83 PRO A CA 1
ATOM 632 C C . PRO A 1 83 ? 2.000 14.711 -0.907 1.00 75.88 83 PRO A C 1
ATOM 634 O O . PRO A 1 83 ? 1.203 14.642 0.030 1.00 75.88 83 PRO A O 1
ATOM 637 N N . ARG A 1 84 ? 1.663 14.373 -2.158 1.00 71.06 84 ARG A N 1
ATOM 638 C CA . ARG A 1 84 ? 0.355 13.844 -2.577 1.00 71.06 84 ARG A CA 1
ATOM 639 C C . ARG A 1 84 ? 0.507 12.958 -3.816 1.00 71.06 84 ARG A C 1
ATOM 641 O O . ARG A 1 84 ? 1.488 13.073 -4.539 1.00 71.06 84 ARG A O 1
ATOM 648 N N . GLY A 1 85 ? -0.498 12.118 -4.071 1.00 84.88 85 GLY A N 1
ATOM 649 C CA . GLY A 1 85 ? -0.562 11.277 -5.271 1.00 84.88 85 GLY A CA 1
ATOM 650 C C . GLY A 1 85 ? 0.210 9.963 -5.161 1.00 84.88 85 GLY A C 1
ATOM 651 O O . GLY A 1 85 ? 0.666 9.585 -4.082 1.00 84.88 85 GLY A O 1
ATOM 652 N N . ARG A 1 86 ? 0.268 9.229 -6.277 1.00 89.88 86 ARG A N 1
ATOM 653 C CA . ARG A 1 86 ? 1.069 8.006 -6.410 1.00 89.88 86 ARG A CA 1
ATOM 654 C C . ARG A 1 86 ? 2.546 8.390 -6.522 1.00 89.88 86 ARG A C 1
ATOM 656 O O . ARG A 1 86 ? 2.840 9.329 -7.260 1.00 89.88 86 ARG A O 1
ATOM 663 N N . PRO A 1 87 ? 3.459 7.712 -5.809 1.00 90.56 87 PRO A N 1
ATOM 664 C CA . PRO A 1 87 ? 4.881 7.958 -5.976 1.00 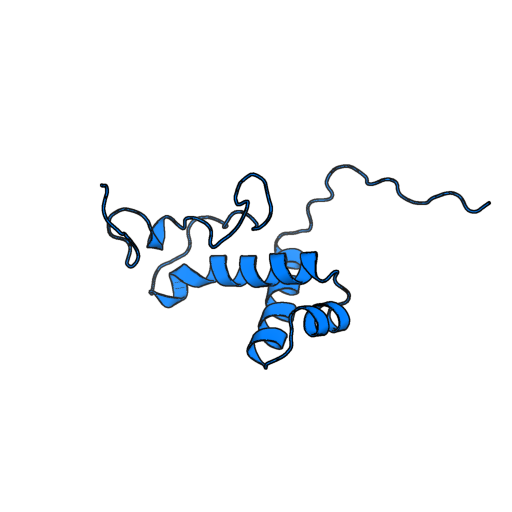90.56 87 PRO A CA 1
ATOM 665 C C . PRO A 1 87 ? 5.339 7.570 -7.384 1.00 90.56 87 PRO A C 1
ATOM 667 O O . PRO A 1 87 ? 4.742 6.698 -8.016 1.00 90.56 87 PRO A O 1
ATOM 670 N N . TYR A 1 88 ? 6.419 8.201 -7.843 1.00 89.69 88 TYR A N 1
ATOM 671 C CA . TYR A 1 88 ? 7.157 7.711 -9.001 1.00 89.69 88 TYR A CA 1
ATOM 672 C C . TYR A 1 88 ? 7.725 6.325 -8.677 1.00 89.69 88 TYR A C 1
ATOM 674 O O . TYR A 1 88 ? 8.373 6.142 -7.643 1.00 89.69 88 TYR A O 1
ATOM 682 N N . ILE A 1 89 ? 7.451 5.360 -9.544 1.00 90.94 89 ILE A N 1
ATOM 683 C CA . ILE A 1 89 ? 7.906 3.976 -9.443 1.00 90.94 89 ILE A CA 1
ATOM 684 C C . ILE A 1 89 ? 8.690 3.706 -10.717 1.00 90.94 89 ILE A C 1
ATOM 686 O O . ILE A 1 89 ? 8.108 3.673 -11.794 1.00 90.94 89 ILE A O 1
ATOM 690 N N . GLU A 1 90 ? 10.005 3.559 -10.596 1.00 89.75 90 GLU A N 1
ATOM 691 C CA . GLU A 1 90 ? 10.935 3.504 -11.730 1.00 89.75 90 GLU A CA 1
ATOM 692 C C . GLU A 1 90 ? 10.586 2.399 -12.731 1.00 89.75 90 GLU A C 1
ATOM 694 O O . GLU A 1 90 ? 10.648 2.620 -13.934 1.00 89.75 90 GLU A O 1
ATOM 699 N N . GLU A 1 91 ? 10.135 1.248 -12.239 1.00 91.38 91 GLU A N 1
ATOM 700 C CA . GLU A 1 91 ? 9.717 0.108 -13.054 1.00 91.38 91 GLU A CA 1
ATOM 701 C C . GLU A 1 91 ? 8.501 0.424 -13.936 1.00 91.38 91 GLU A C 1
ATOM 703 O O . GLU A 1 91 ? 8.326 -0.176 -14.991 1.00 91.38 91 GLU A O 1
ATOM 708 N N . LEU A 1 92 ? 7.653 1.359 -13.505 1.00 92.00 92 LEU A N 1
ATOM 709 C CA . LEU A 1 92 ? 6.416 1.723 -14.194 1.00 92.00 92 LEU A CA 1
ATOM 710 C C . LEU A 1 92 ? 6.561 3.004 -15.004 1.00 92.00 92 LEU A C 1
ATOM 712 O O . LEU A 1 92 ? 6.101 3.074 -16.139 1.00 92.00 92 LEU A O 1
ATOM 716 N N . ASP A 1 93 ? 7.167 4.012 -14.391 1.00 91.56 93 ASP A N 1
ATOM 717 C CA . ASP A 1 93 ? 7.180 5.396 -14.847 1.00 91.56 93 ASP A CA 1
ATOM 718 C C . ASP A 1 93 ? 8.490 5.785 -15.531 1.00 91.56 93 ASP A C 1
ATOM 720 O O . ASP A 1 93 ? 8.554 6.857 -16.128 1.00 91.56 93 ASP A O 1
ATOM 724 N N . GLY A 1 94 ? 9.538 4.966 -15.406 1.00 90.12 94 GLY A N 1
ATOM 725 C CA . GLY A 1 94 ? 10.825 5.196 -16.053 1.00 90.12 94 GLY A CA 1
ATOM 726 C C . GLY A 1 94 ? 10.825 4.801 -17.527 1.00 90.12 94 GLY A C 1
ATOM 727 O O . GLY A 1 94 ? 9.887 4.156 -17.992 1.00 90.12 94 GLY A O 1
ATOM 728 N N . PRO A 1 95 ? 11.872 5.174 -18.285 1.00 89.62 95 PRO A N 1
ATOM 729 C CA . PRO A 1 95 ? 11.992 4.808 -19.693 1.00 89.62 95 PRO A CA 1
ATOM 730 C C . PRO A 1 95 ? 11.812 3.300 -19.911 1.00 89.62 95 PRO A C 1
ATOM 732 O O . PRO A 1 95 ? 12.486 2.489 -19.279 1.00 89.62 95 PRO A O 1
ATOM 735 N N . GLY A 1 96 ? 10.890 2.930 -20.803 1.00 86.25 96 GLY A N 1
ATOM 736 C CA . GLY A 1 96 ? 10.543 1.531 -21.082 1.00 86.25 96 GLY A CA 1
ATOM 737 C C . GLY A 1 96 ? 9.529 0.902 -20.116 1.00 86.25 96 GLY A C 1
ATOM 738 O O . GLY A 1 96 ? 9.135 -0.242 -20.329 1.00 86.25 96 GLY A O 1
ATOM 739 N N . GLY A 1 97 ? 9.080 1.625 -19.088 1.00 89.81 97 GLY A N 1
ATOM 740 C CA . GLY A 1 97 ? 7.999 1.197 -18.203 1.00 89.81 97 GLY A CA 1
ATOM 741 C C . GLY A 1 97 ? 6.609 1.346 -18.847 1.00 89.81 97 GLY A C 1
ATOM 742 O O . GLY A 1 97 ? 6.403 2.216 -19.695 1.00 89.81 97 GLY A O 1
ATOM 743 N N . PRO A 1 98 ? 5.614 0.536 -18.440 1.00 92.31 98 PRO A N 1
ATOM 744 C CA . PRO A 1 98 ? 4.267 0.532 -19.024 1.00 92.31 98 PRO A CA 1
ATOM 745 C C . PRO A 1 98 ? 3.471 1.829 -18.815 1.00 92.31 98 PRO A C 1
ATOM 747 O O . PRO A 1 98 ? 2.485 2.060 -19.510 1.00 92.31 98 PRO A O 1
ATOM 750 N N . LEU A 1 99 ? 3.861 2.665 -17.849 1.00 90.62 99 LEU A N 1
ATOM 751 C CA . LEU A 1 99 ? 3.234 3.957 -17.558 1.00 90.62 99 LEU A CA 1
ATOM 752 C C . LEU A 1 99 ? 4.118 5.142 -17.965 1.00 90.62 99 LEU A C 1
ATOM 754 O O . LEU A 1 99 ? 3.770 6.289 -17.672 1.00 90.62 99 LEU A O 1
ATOM 758 N N . TYR A 1 100 ? 5.241 4.882 -18.638 1.00 90.31 100 TYR A N 1
ATOM 759 C CA . TYR A 1 100 ? 6.134 5.914 -19.140 1.00 90.31 100 TYR A CA 1
ATOM 760 C C . TYR A 1 100 ? 5.389 6.844 -20.101 1.00 90.31 100 TYR A C 1
ATOM 762 O O . TYR A 1 100 ? 4.778 6.398 -21.070 1.00 90.31 100 TYR A O 1
ATOM 770 N N . ARG A 1 101 ? 5.442 8.154 -19.841 1.00 82.94 101 ARG A N 1
ATOM 771 C CA . ARG A 1 101 ? 4.743 9.169 -20.652 1.00 82.94 101 ARG A CA 1
ATOM 772 C C . ARG A 1 101 ? 5.646 9.936 -21.622 1.00 82.94 101 ARG A C 1
ATOM 774 O O . ARG A 1 101 ? 5.168 10.880 -22.240 1.00 82.94 101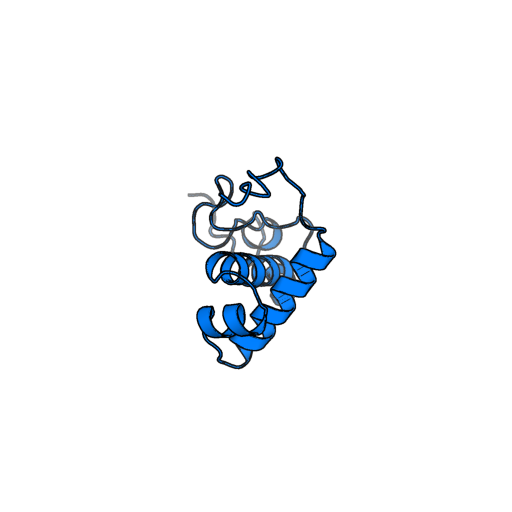 ARG A O 1
ATOM 781 N N . GLY A 1 102 ? 6.905 9.524 -21.788 1.00 72.38 102 GLY A N 1
ATOM 782 C CA . GLY A 1 102 ? 7.880 10.265 -22.594 1.00 72.38 102 GLY A CA 1
ATOM 783 C C . GLY A 1 102 ? 8.418 11.501 -21.869 1.00 72.38 102 GLY A C 1
ATOM 784 O O . GLY A 1 102 ? 7.731 12.104 -21.045 1.00 72.38 102 GLY A O 1
ATOM 785 N N . GLY A 1 103 ? 9.675 11.858 -22.145 1.00 62.69 103 GLY A N 1
ATOM 786 C CA . GLY A 1 103 ? 10.167 13.207 -21.865 1.00 62.69 103 GLY A CA 1
ATOM 787 C C . GLY A 1 103 ? 9.451 14.197 -22.783 1.00 62.69 103 GLY A C 1
ATOM 788 O O . GLY A 1 103 ? 9.222 13.875 -23.949 1.00 62.69 103 GLY A O 1
ATOM 789 N N . ILE A 1 104 ? 9.057 15.346 -22.236 1.00 50.28 104 ILE A N 1
ATO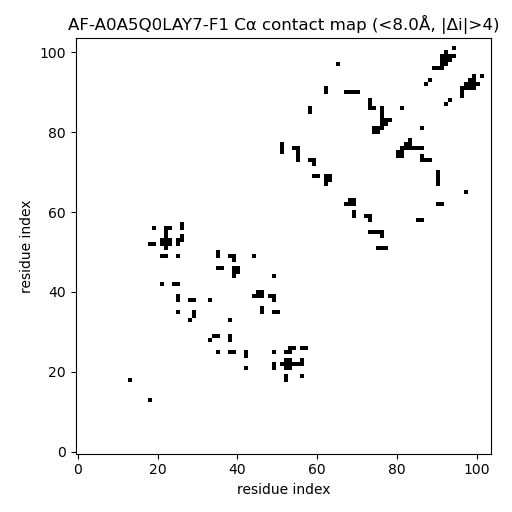M 790 C CA . ILE A 1 104 ? 8.618 16.501 -23.032 1.00 50.28 104 ILE A CA 1
ATOM 791 C C . ILE A 1 104 ? 9.803 16.984 -23.871 1.00 50.28 104 ILE A C 1
ATOM 793 O O . ILE A 1 104 ? 10.918 17.017 -23.297 1.00 50.28 104 ILE A O 1
#

Foldseek 3Di:
DDPPPDDDDPDPPDPPVNLQVLLVQLLVCVVVPDDLCRSCVVSVHDSVSNVQSVLQNVLQCVLVVVVHHQDDRFDTECDPQHNDDRGDGCCAQNVPHVNDPDDD

Solvent-accessible surface area (backbone atoms only — not comparable to full-atom values): 6311 Å² total; per-residue (Å²): 133,82,79,82,78,74,73,84,70,86,73,81,72,71,51,68,66,60,47,46,53,56,4,48,58,28,38,53,38,39,73,73,69,41,50,58,58,59,27,6,63,77,68,75,40,54,47,69,55,30,48,37,26,23,50,41,44,53,58,48,49,46,39,52,80,73,79,36,82,69,88,69,86,63,65,52,50,70,33,95,88,21,61,68,75,80,67,90,44,66,78,37,53,27,94,90,18,93,61,39,81,71,86,131

Radius of gyration: 16.51 Å; Cα contacts (8 Å, |Δi|>4): 110; chains: 1; bounding box: 29×25×61 Å

Secondary structure (DSSP, 8-state):
---------TT----HHHHHHHHHHHHHHHHTT--HHHHHHHHT--HHHHHHHHHHHHHHHHHHHTT----SPPPPTTBTTB-SSPPP-HHHHSTTSTT-----

Organism: NCBI:txid2662397

pLDDT: mean 84.9, std 18.27, range [34.94, 98.38]

Mean predicted aligned error: 7.48 Å

Nearest PDB structures (foldseek):
  3w2a-assembly1_A  TM=8.341E-01  e=1.084E+00  Shigella flexneri 2a
  7ng0-assembly1_A-2  TM=7.721E-01  e=1.234E+00  Geobacillus thermoleovorans CCB_US3_UF5
  1vz0-a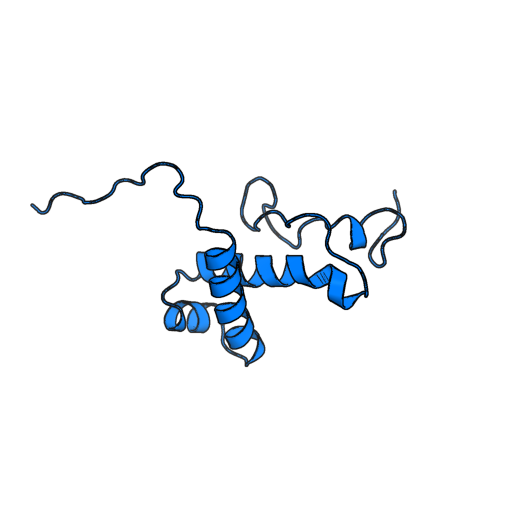ssembly3_D  TM=8.675E-01  e=2.519E+00  Thermus thermophilus HB27
  6kkn-assembly1_A-2  TM=7.284E-01  e=2.074E+00  Nostoc sp. PCC 7120 = FACHB-418
  1r71-assembly2_D  TM=7.055E-01  e=2.868E+00  Escherichia coli

Sequence (104 aa):
MSPRQAGPTPYRRVPLETKAAQGLAVLELVTAGASIRTAAEQTGLSTTTAWRRAHWVRDWSLPGLYGLTPRRLPPQRGTALCPRGRPYIEELDGPGGPLYRGGI